Protein AF-Q71HR1-F1 (afdb_monomer_lite)

InterPro domains:
  IPR000380 DNA topoisomerase, type IA [PTHR11390] (17-112)
  IPR013497 DNA topoisomerase, type IA, central [PF01131] (19-93)
  IPR013497 DNA topoisomerase, type IA, central [PS52039] (1-104)
  IPR013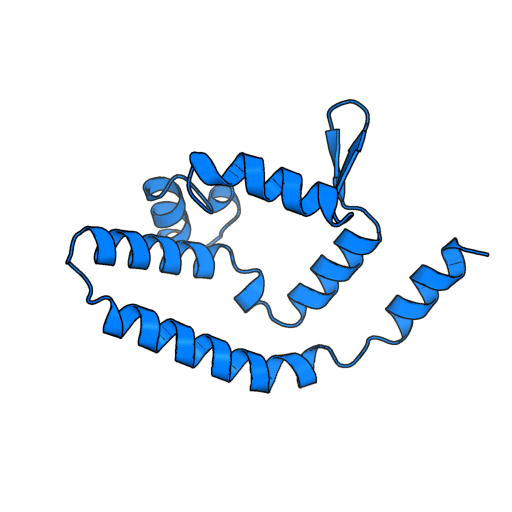824 DNA topoisomerase, type IA, central region, subdomain 1 [G3DSA:1.10.460.10] (1-126)
  IPR023405 DNA topoisomerase, type IA, core domain [SSF56712] (2-107)

Organism: Lactobacillus delbrueckii subsp. lactis (NCBI:txid29397)

Secondary structure (DSSP, 8-state):
-GGGG-S-HHHHHHHHHTTSSS-HHHHHHHHHHHHHTTSEEEETTEEEE-HHHHHHHHHHHTSTTTS-HHHHHHHHHHHHHHHTTSS-HHHHHHHHHHHHHHHHHHHHHH----HHHHHHHHHT--

Radius of gyration: 17.51 Å; chains: 1; bounding box: 44×40×42 Å

Structure (mmCIF, N/CA/C/O backbone):
data_AF-Q71HR1-F1
#
_entry.id   AF-Q71HR1-F1
#
loop_
_atom_site.group_PDB
_atom_site.id
_atom_site.type_symbol
_atom_site.label_atom_id
_atom_site.label_alt_id
_atom_site.label_comp_id
_atom_site.label_asym_id
_atom_site.label_entity_id
_atom_site.label_seq_id
_atom_site.pdbx_PDB_ins_code
_atom_site.Cartn_x
_atom_site.Cartn_y
_atom_site.Cartn_z
_atom_site.occupancy
_atom_site.B_iso_or_equiv
_atom_site.auth_seq_id
_atom_site.auth_comp_id
_atom_site.auth_asym_id
_atom_site.auth_atom_id
_atom_site.pdbx_PDB_model_num
ATOM 1 N N . THR A 1 1 ? 5.444 13.538 5.500 1.00 61.25 1 THR A N 1
ATOM 2 C CA . THR A 1 1 ? 5.086 12.638 4.384 1.00 61.25 1 THR A CA 1
ATOM 3 C C . THR A 1 1 ? 5.332 11.214 4.840 1.00 61.25 1 THR A C 1
ATOM 5 O O . THR A 1 1 ? 6.104 11.052 5.776 1.00 61.25 1 THR A O 1
ATOM 8 N N . ALA A 1 2 ? 4.681 10.214 4.239 1.00 68.69 2 ALA A N 1
ATOM 9 C CA . ALA A 1 2 ? 4.734 8.814 4.692 1.00 68.69 2 ALA A CA 1
ATOM 10 C C . ALA A 1 2 ? 6.163 8.257 4.876 1.00 68.69 2 ALA A C 1
ATOM 12 O O . ALA A 1 2 ? 6.389 7.435 5.750 1.00 68.69 2 ALA A O 1
ATOM 13 N N . GLY A 1 3 ? 7.146 8.760 4.121 1.00 71.19 3 GLY A N 1
ATOM 14 C CA . GLY A 1 3 ? 8.550 8.377 4.300 1.00 71.19 3 GLY A CA 1
ATOM 15 C C . GLY A 1 3 ? 9.221 8.905 5.572 1.00 71.19 3 GLY A C 1
ATOM 16 O O . GLY A 1 3 ? 10.193 8.320 6.005 1.00 71.19 3 GLY A O 1
ATOM 17 N N . LYS A 1 4 ? 8.723 9.967 6.223 1.00 72.75 4 LYS A N 1
ATOM 18 C CA . LYS A 1 4 ? 9.352 10.518 7.447 1.00 72.75 4 LYS A CA 1
ATOM 19 C C . LYS A 1 4 ? 9.112 9.672 8.703 1.00 72.75 4 LYS A C 1
ATOM 21 O O . LYS A 1 4 ? 9.680 9.977 9.742 1.00 72.75 4 LYS A O 1
ATOM 26 N N . THR A 1 5 ? 8.222 8.687 8.624 1.00 76.00 5 THR A N 1
ATOM 27 C CA . THR A 1 5 ? 7.809 7.833 9.746 1.00 76.00 5 THR A CA 1
ATOM 28 C C . THR A 1 5 ? 8.311 6.397 9.599 1.00 76.00 5 THR A C 1
ATOM 30 O O . THR A 1 5 ? 7.848 5.527 10.325 1.00 76.00 5 THR A O 1
ATOM 33 N N . LEU A 1 6 ? 9.183 6.129 8.621 1.00 77.94 6 LEU A N 1
ATOM 34 C CA . LEU A 1 6 ? 9.826 4.828 8.432 1.00 77.94 6 LEU A CA 1
ATOM 35 C C . LEU A 1 6 ? 11.191 4.820 9.116 1.00 77.94 6 LEU A C 1
ATOM 37 O O . LEU A 1 6 ? 11.884 5.825 9.048 1.00 77.94 6 LEU A O 1
ATOM 41 N N . ASP A 1 7 ? 11.610 3.695 9.683 1.00 80.69 7 ASP A N 1
ATOM 42 C CA . ASP A 1 7 ? 12.965 3.557 10.244 1.00 80.69 7 ASP A CA 1
ATOM 43 C C . ASP A 1 7 ? 14.007 3.156 9.179 1.00 80.69 7 ASP A C 1
ATOM 45 O O . ASP A 1 7 ? 15.198 3.401 9.338 1.00 80.69 7 ASP A O 1
ATOM 49 N N . ASP A 1 8 ? 13.561 2.562 8.067 1.00 84.12 8 ASP A N 1
ATOM 50 C CA . ASP A 1 8 ? 14.416 2.078 6.977 1.00 84.12 8 ASP A CA 1
ATOM 51 C C . ASP A 1 8 ? 14.814 3.213 6.019 1.00 84.12 8 ASP A C 1
ATOM 53 O O . ASP A 1 8 ? 13.983 3.727 5.262 1.00 84.12 8 ASP A O 1
ATOM 57 N N . GLU A 1 9 ? 16.093 3.597 6.038 1.00 84.81 9 GLU A N 1
ATOM 58 C CA . GLU A 1 9 ? 16.636 4.705 5.242 1.00 84.81 9 GLU A CA 1
ATOM 59 C C . GLU A 1 9 ? 16.478 4.508 3.723 1.00 84.81 9 GLU A C 1
ATOM 61 O O . GLU A 1 9 ? 16.238 5.480 2.999 1.00 84.81 9 GLU A O 1
ATOM 66 N N . GLU A 1 10 ? 16.555 3.270 3.219 1.00 84.12 10 GLU A N 1
ATOM 67 C CA . GLU A 1 10 ? 16.350 2.995 1.792 1.00 84.12 10 GLU A CA 1
ATOM 68 C C . GLU A 1 10 ? 14.884 3.239 1.415 1.00 84.12 10 GLU A C 1
ATOM 70 O O . GLU A 1 10 ? 14.589 3.909 0.423 1.00 84.12 10 GLU A O 1
ATOM 75 N N . ALA A 1 11 ? 13.945 2.759 2.227 1.00 81.75 11 ALA A N 1
ATOM 76 C CA . ALA A 1 11 ? 12.521 2.969 2.018 1.00 81.75 11 ALA A CA 1
ATOM 77 C C . ALA A 1 11 ? 12.131 4.449 2.146 1.00 81.75 11 ALA A C 1
ATOM 79 O O . ALA A 1 11 ? 11.314 4.938 1.358 1.00 81.75 11 ALA A O 1
ATOM 80 N N . GLN A 1 12 ? 12.748 5.188 3.076 1.00 85.31 12 GLN A N 1
ATOM 81 C CA . GLN A 1 12 ? 12.605 6.644 3.148 1.00 85.31 12 GLN A CA 1
ATOM 82 C C . GLN A 1 12 ? 13.062 7.314 1.846 1.00 85.31 12 GLN A C 1
ATOM 84 O O . GLN A 1 12 ? 12.348 8.167 1.308 1.00 85.31 12 GLN A O 1
ATOM 89 N N . ALA A 1 13 ? 14.239 6.934 1.337 1.00 85.00 13 ALA A N 1
ATOM 90 C CA . ALA A 1 13 ? 14.807 7.496 0.117 1.00 85.00 13 ALA A CA 1
ATOM 91 C C . ALA A 1 13 ? 13.931 7.196 -1.104 1.00 85.00 13 ALA A C 1
ATOM 93 O O . ALA A 1 13 ? 13.661 8.099 -1.896 1.00 85.00 13 ALA A O 1
ATOM 94 N N . ILE A 1 14 ? 13.413 5.969 -1.213 1.00 82.88 14 ILE A N 1
ATOM 95 C CA . ILE A 1 14 ? 12.488 5.581 -2.280 1.00 82.88 14 ILE A CA 1
ATOM 96 C C . ILE A 1 14 ? 11.217 6.425 -2.214 1.00 82.88 14 ILE A C 1
ATOM 98 O O . ILE A 1 14 ? 10.863 7.045 -3.210 1.00 82.88 14 ILE A O 1
ATOM 102 N N . LEU A 1 15 ? 10.553 6.518 -1.054 1.00 82.31 15 LEU A N 1
ATOM 103 C CA . LEU A 1 15 ? 9.339 7.335 -0.921 1.00 82.31 15 LEU A CA 1
ATOM 104 C C . LEU A 1 15 ? 9.600 8.822 -1.163 1.00 82.31 15 LEU A C 1
ATOM 106 O O . LEU A 1 15 ? 8.689 9.539 -1.558 1.00 82.31 15 LEU A O 1
ATOM 110 N N . LYS A 1 16 ? 10.816 9.312 -0.926 1.00 83.94 16 LYS A N 1
ATOM 111 C CA . LYS A 1 16 ? 11.191 10.678 -1.295 1.00 83.94 16 LYS A CA 1
ATOM 112 C C . LYS A 1 16 ? 11.321 10.830 -2.814 1.00 83.94 16 LYS A C 1
ATOM 114 O O . LYS A 1 16 ? 10.832 11.821 -3.344 1.00 83.94 16 LYS A O 1
ATOM 119 N N . ASP A 1 17 ? 11.934 9.860 -3.492 1.00 83.25 17 ASP A N 1
ATOM 120 C CA . ASP A 1 17 ? 12.130 9.842 -4.950 1.00 83.25 17 ASP A CA 1
ATOM 121 C C . ASP A 1 17 ? 10.827 9.616 -5.740 1.00 83.25 17 ASP A C 1
ATOM 123 O O . ASP A 1 17 ? 10.654 10.179 -6.818 1.00 83.25 17 ASP A O 1
ATOM 127 N N . VAL A 1 18 ? 9.883 8.835 -5.200 1.00 75.00 18 VAL A N 1
ATOM 128 C CA . VAL A 1 18 ? 8.539 8.633 -5.785 1.00 75.00 18 VAL A CA 1
ATOM 129 C C . VAL A 1 18 ? 7.478 9.579 -5.203 1.00 75.00 18 VAL A C 1
ATOM 131 O O . VAL A 1 18 ? 6.281 9.386 -5.390 1.00 75.00 18 VAL A O 1
ATOM 134 N N 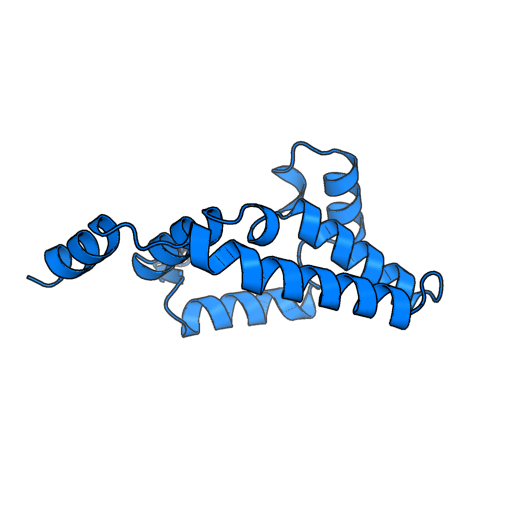. GLU A 1 19 ? 7.915 10.600 -4.463 1.00 80.00 19 GLU A N 1
ATOM 135 C CA . GLU A 1 19 ? 7.093 11.636 -3.823 1.00 80.00 19 GLU A CA 1
ATOM 136 C C . GLU A 1 19 ? 6.067 11.161 -2.778 1.00 80.00 19 GLU A C 1
ATOM 138 O O . GLU A 1 19 ? 5.257 11.961 -2.304 1.00 80.00 19 GLU A O 1
ATOM 143 N N . GLY A 1 20 ? 6.072 9.894 -2.377 1.00 82.31 20 GLY A N 1
ATOM 144 C CA . GLY A 1 20 ? 5.262 9.347 -1.294 1.00 82.31 20 GLY A CA 1
ATOM 145 C C . GLY A 1 20 ? 4.537 8.070 -1.700 1.00 82.31 20 GLY A C 1
ATOM 146 O O . GLY A 1 20 ? 5.026 7.300 -2.515 1.00 82.31 20 GLY A O 1
ATOM 147 N N . ILE A 1 21 ? 3.381 7.829 -1.081 1.00 85.00 21 ILE A N 1
ATOM 148 C CA . ILE A 1 21 ? 2.503 6.711 -1.439 1.00 85.00 21 ILE A CA 1
ATOM 149 C C . ILE A 1 21 ? 1.541 7.187 -2.528 1.00 85.00 21 ILE A C 1
ATOM 151 O O . ILE A 1 21 ? 0.818 8.173 -2.325 1.00 85.00 21 ILE A O 1
ATOM 155 N N . GLY A 1 22 ? 1.529 6.487 -3.663 1.00 83.62 22 GLY A N 1
ATOM 156 C CA . GLY A 1 22 ? 0.776 6.877 -4.844 1.00 83.62 22 GLY A CA 1
ATOM 157 C C . GLY A 1 22 ? 1.300 8.153 -5.506 1.00 83.62 22 GLY A C 1
ATOM 158 O O . GLY A 1 22 ? 2.108 8.911 -4.961 1.00 83.62 22 GLY A O 1
ATOM 159 N N . THR A 1 23 ? 0.755 8.440 -6.683 1.00 83.31 23 THR A N 1
ATOM 160 C CA . THR A 1 23 ? 1.063 9.656 -7.449 1.00 83.31 23 THR A CA 1
ATOM 161 C C . THR A 1 23 ? 0.262 10.861 -6.953 1.00 83.31 23 THR A C 1
ATOM 163 O O . THR A 1 23 ? -0.811 10.703 -6.364 1.00 83.31 23 THR A O 1
ATOM 166 N N . GLU A 1 24 ? 0.735 12.081 -7.222 1.00 83.94 24 GLU A N 1
ATOM 167 C CA . GLU A 1 24 ? 0.008 13.319 -6.901 1.00 83.94 24 GLU A CA 1
ATOM 168 C C . GLU A 1 24 ? -1.443 13.290 -7.420 1.00 83.94 24 GLU A C 1
ATOM 170 O O . GLU A 1 24 ? -2.381 13.581 -6.673 1.00 83.94 24 GLU A O 1
ATOM 175 N N . ALA A 1 25 ? -1.639 12.804 -8.650 1.00 84.31 25 ALA A N 1
ATOM 176 C CA . ALA A 1 25 ? -2.943 12.700 -9.301 1.00 84.31 25 ALA A CA 1
ATOM 177 C C . ALA A 1 25 ? -3.930 11.747 -8.593 1.00 84.31 25 ALA A C 1
ATOM 179 O O . ALA A 1 25 ? -5.144 11.891 -8.742 1.00 84.31 25 ALA A O 1
ATOM 180 N N . THR A 1 26 ? -3.444 10.776 -7.813 1.00 86.69 26 THR A N 1
ATOM 181 C CA . THR A 1 26 ? -4.282 9.737 -7.184 1.00 86.69 26 THR A CA 1
ATOM 182 C C . THR A 1 26 ? -4.549 9.971 -5.696 1.00 86.69 26 THR A C 1
ATOM 184 O O . THR A 1 26 ? -5.394 9.297 -5.103 1.00 86.69 26 THR A O 1
ATOM 187 N N . ARG A 1 27 ? -3.854 10.917 -5.053 1.00 89.69 27 ARG A N 1
ATOM 188 C CA . ARG A 1 27 ? -3.975 11.139 -3.598 1.00 89.69 27 ARG A CA 1
ATOM 189 C C . ARG A 1 27 ? -5.338 11.694 -3.206 1.00 89.69 27 ARG A C 1
ATOM 191 O O . ARG A 1 27 ? -5.969 11.174 -2.287 1.00 89.69 27 ARG A O 1
ATOM 198 N N . ALA A 1 28 ? -5.813 12.708 -3.928 1.00 90.75 28 ALA A N 1
ATOM 199 C CA . ALA A 1 28 ? -7.110 13.323 -3.657 1.00 90.75 28 ALA A CA 1
ATOM 200 C C . ALA A 1 28 ? -8.259 12.314 -3.823 1.00 90.75 28 ALA A C 1
ATOM 202 O O . ALA A 1 28 ? -9.113 12.195 -2.945 1.00 90.75 28 ALA A O 1
ATOM 203 N N . SER A 1 29 ? -8.242 11.522 -4.901 1.00 93.25 29 SER A N 1
ATOM 204 C CA . SER A 1 29 ? -9.267 10.502 -5.143 1.00 93.25 29 SER A CA 1
ATOM 205 C C . SER A 1 29 ? -9.235 9.381 -4.101 1.00 93.25 29 SER A C 1
ATOM 207 O O . SER A 1 29 ? -10.293 8.926 -3.672 1.00 93.25 29 SER A O 1
ATOM 209 N N . THR A 1 30 ? -8.051 8.985 -3.621 1.00 93.88 30 THR A N 1
ATOM 210 C CA . THR A 1 30 ? -7.913 8.000 -2.534 1.00 93.88 30 THR A CA 1
ATOM 211 C C . THR A 1 30 ? -8.576 8.487 -1.242 1.00 93.88 30 THR A C 1
ATOM 213 O O . THR A 1 30 ? -9.342 7.742 -0.630 1.00 93.88 30 THR A O 1
ATOM 216 N N . ILE A 1 31 ? -8.355 9.748 -0.851 1.00 92.75 31 ILE A N 1
ATOM 217 C CA . ILE A 1 31 ? -8.993 10.343 0.338 1.00 92.75 31 ILE A CA 1
ATOM 218 C C . ILE A 1 31 ? -10.519 10.365 0.186 1.00 92.75 31 ILE A C 1
ATOM 220 O O . ILE A 1 31 ? -11.242 9.991 1.111 1.00 92.75 31 ILE A O 1
ATOM 224 N N . GLU A 1 32 ? -11.031 10.746 -0.984 1.00 94.12 32 GLU A N 1
ATOM 225 C CA . GLU A 1 32 ? -12.476 10.752 -1.225 1.00 94.12 32 GLU A CA 1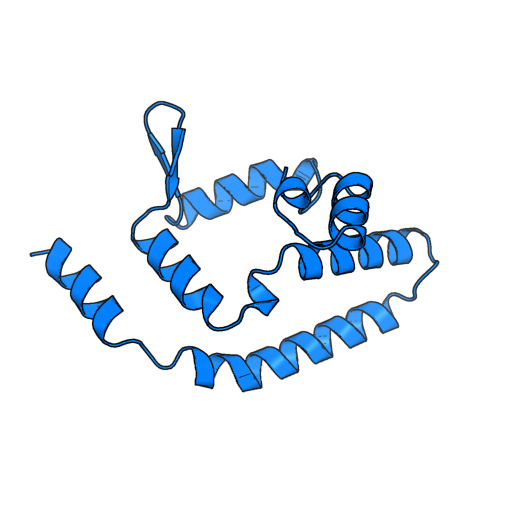
ATOM 226 C C . GLU A 1 32 ? -13.087 9.344 -1.204 1.00 94.12 32 GLU A C 1
ATOM 228 O O . GLU A 1 32 ? -14.195 9.168 -0.697 1.00 94.12 32 GLU A O 1
ATOM 233 N N . ILE A 1 33 ? -12.366 8.315 -1.662 1.00 95.56 33 ILE A N 1
ATOM 234 C CA . ILE A 1 33 ? -12.808 6.916 -1.542 1.00 95.56 33 ILE A CA 1
ATOM 235 C C . ILE A 1 33 ? -12.911 6.502 -0.071 1.00 95.56 33 ILE A C 1
ATOM 237 O O . ILE A 1 33 ? -13.916 5.908 0.322 1.00 95.56 33 ILE A O 1
ATOM 241 N N . LEU A 1 34 ? -11.907 6.824 0.747 1.00 95.44 34 LEU A N 1
ATOM 242 C CA . LEU A 1 34 ? -11.912 6.509 2.178 1.00 95.44 34 LEU A CA 1
ATOM 243 C C . LEU A 1 34 ? -13.064 7.216 2.911 1.00 95.44 34 LEU A C 1
ATOM 245 O O . LEU A 1 34 ? -13.725 6.599 3.749 1.00 95.44 34 LEU A O 1
ATOM 249 N N . LYS A 1 35 ? -13.364 8.472 2.548 1.00 94.81 35 LYS A N 1
ATOM 250 C CA . LYS A 1 35 ? -14.540 9.206 3.050 1.00 94.81 35 LYS A CA 1
ATOM 251 C C . LYS A 1 35 ? -15.846 8.551 2.610 1.00 94.81 35 LYS A C 1
ATOM 253 O O . LYS A 1 35 ? -16.716 8.302 3.437 1.00 94.81 35 LYS A O 1
ATOM 258 N N . LYS A 1 36 ? -15.976 8.223 1.321 1.00 96.06 36 LYS A N 1
ATOM 259 C CA . LYS A 1 36 ? -17.176 7.592 0.748 1.00 96.06 36 LYS A CA 1
ATOM 260 C C . LYS A 1 36 ? -17.469 6.222 1.362 1.00 96.06 36 LYS A C 1
ATOM 262 O O . LYS A 1 36 ? -18.630 5.856 1.494 1.00 96.06 36 LYS A O 1
ATOM 267 N N . ARG A 1 37 ? -16.430 5.470 1.734 1.00 96.12 37 ARG A N 1
ATOM 268 C CA . ARG A 1 37 ? -16.552 4.177 2.427 1.00 96.12 37 ARG A CA 1
ATOM 269 C C . ARG A 1 37 ? -16.803 4.306 3.932 1.00 96.12 37 ARG A C 1
ATOM 271 O O . ARG A 1 37 ? -16.980 3.289 4.588 1.00 96.12 37 ARG A O 1
ATOM 278 N N . GLY A 1 38 ? -16.817 5.524 4.473 1.00 95.38 38 GLY A N 1
ATOM 279 C CA . GLY A 1 38 ? -17.081 5.767 5.888 1.00 95.38 38 GLY A CA 1
ATOM 280 C C . GLY A 1 38 ? -15.920 5.415 6.815 1.00 95.38 38 GLY A C 1
ATOM 281 O O . GLY A 1 38 ? -16.147 5.270 8.007 1.00 95.38 38 GLY A O 1
ATOM 282 N N . TYR A 1 39 ? -14.685 5.290 6.312 1.00 96.62 39 TYR A N 1
ATOM 283 C CA . TYR A 1 39 ? -13.501 5.012 7.147 1.00 96.62 39 TYR A CA 1
ATOM 284 C C . TYR A 1 39 ? -12.866 6.281 7.722 1.00 96.62 39 TYR A C 1
ATOM 286 O O . TYR A 1 39 ? -12.108 6.239 8.691 1.00 96.62 39 TYR A O 1
ATOM 294 N N . MET A 1 40 ? -13.176 7.432 7.131 1.00 95.75 40 MET A N 1
ATOM 295 C CA . MET A 1 40 ? -12.730 8.730 7.613 1.00 95.75 40 MET A CA 1
ATOM 296 C C . MET A 1 40 ? -13.809 9.787 7.395 1.00 95.75 40 MET A C 1
ATOM 298 O O . MET A 1 40 ? -14.625 9.690 6.482 1.00 95.75 40 MET A O 1
ATOM 302 N N . GLN A 1 41 ? -13.782 10.832 8.211 1.00 94.00 41 GLN A N 1
ATOM 303 C CA . GLN A 1 41 ? -14.707 11.958 8.133 1.00 94.00 41 GLN A CA 1
ATOM 304 C C . GLN A 1 41 ? -13.953 13.283 8.267 1.00 94.00 41 GLN A C 1
ATOM 306 O O . GLN A 1 41 ? -12.903 13.356 8.911 1.00 94.00 41 GLN A O 1
ATOM 311 N N . SER A 1 42 ? -14.515 14.344 7.688 1.00 93.19 42 SER A N 1
ATOM 312 C CA . SER A 1 42 ? -14.049 15.714 7.905 1.00 93.19 42 SER A CA 1
ATOM 313 C C . SER A 1 42 ? -14.952 16.399 8.926 1.00 93.19 42 SER A C 1
ATOM 315 O O . SER A 1 42 ? -16.168 16.446 8.743 1.00 93.19 42 SER A O 1
ATOM 317 N N . ARG A 1 43 ? -14.370 16.931 10.001 1.00 90.25 43 ARG A N 1
ATOM 318 C CA . ARG A 1 43 ? -15.050 17.790 10.979 1.00 90.25 43 ARG A CA 1
ATOM 319 C C . ARG A 1 43 ? -14.222 19.048 11.181 1.00 90.25 43 ARG A C 1
ATOM 321 O O . ARG A 1 43 ? -13.045 18.952 11.507 1.00 90.25 43 ARG A O 1
ATOM 328 N N . GLN A 1 44 ? -14.828 20.221 10.991 1.00 90.12 44 GLN A N 1
ATOM 329 C CA . GLN A 1 44 ? -14.156 21.520 11.164 1.00 90.12 44 GLN A CA 1
ATOM 330 C C . GLN A 1 44 ? -12.819 21.615 10.396 1.00 90.12 44 GLN A C 1
ATOM 332 O O . GLN A 1 44 ? -11.800 22.020 10.950 1.00 90.12 44 GLN A O 1
ATOM 337 N N . ASN A 1 45 ? -12.806 21.185 9.129 1.00 87.06 45 ASN A N 1
ATOM 338 C CA . ASN A 1 45 ? -11.607 21.117 8.278 1.00 87.06 45 AS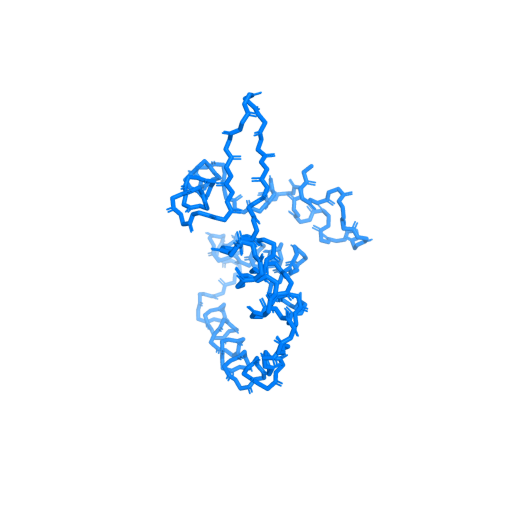N A CA 1
ATOM 339 C C . ASN A 1 45 ? -10.472 20.220 8.813 1.00 87.06 45 ASN A C 1
ATOM 341 O O . ASN A 1 45 ? -9.335 20.324 8.357 1.00 87.06 45 ASN A O 1
ATOM 345 N N . LYS A 1 46 ? -10.765 19.311 9.750 1.00 91.19 46 LYS A N 1
ATOM 346 C CA . LYS A 1 46 ? -9.839 18.278 10.222 1.00 91.19 46 LYS A CA 1
ATOM 347 C C . LYS A 1 46 ? -10.344 16.900 9.822 1.00 91.19 46 LYS A C 1
ATOM 349 O O . LYS A 1 46 ? -11.519 16.579 9.998 1.00 91.19 46 LYS A O 1
ATOM 354 N N . LEU A 1 47 ? -9.440 16.077 9.301 1.00 92.94 47 LEU A N 1
ATOM 355 C CA . LEU A 1 47 ? -9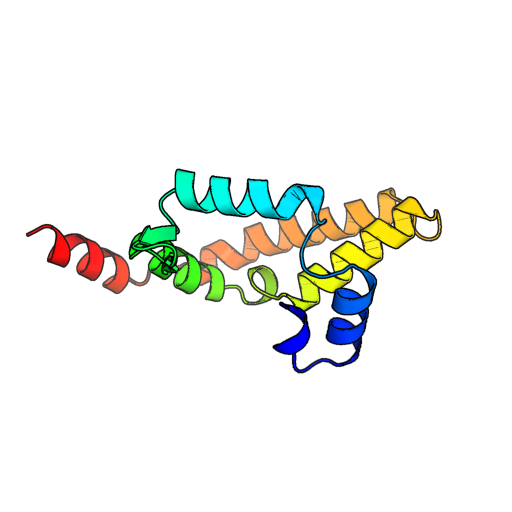.717 14.675 9.012 1.00 92.94 47 LEU A CA 1
ATOM 356 C C . LEU A 1 47 ? -9.589 13.855 10.297 1.00 92.94 47 LEU A C 1
ATOM 358 O O . LEU A 1 47 ? -8.651 14.040 11.069 1.00 92.94 47 LEU A O 1
ATOM 362 N N . SER A 1 48 ? -10.537 12.952 10.516 1.00 94.19 48 SER A N 1
ATOM 363 C CA . SER A 1 48 ? -10.531 12.003 11.631 1.00 94.19 48 SER A CA 1
ATOM 364 C C . SER A 1 48 ? -10.958 10.625 11.140 1.00 94.19 48 SER A C 1
ATOM 366 O O . SER A 1 48 ? -11.793 10.517 10.239 1.00 94.19 48 SER A O 1
ATOM 368 N N . VAL A 1 49 ? -10.367 9.580 11.713 1.00 95.56 49 VAL A N 1
ATOM 369 C CA . VAL A 1 49 ? -10.744 8.186 11.448 1.00 95.56 49 VAL A CA 1
ATOM 370 C C . VAL A 1 49 ? -12.061 7.899 12.172 1.00 95.56 49 VAL A C 1
ATOM 372 O O . VAL A 1 49 ? -12.288 8.392 13.278 1.00 95.56 49 VAL A O 1
ATOM 375 N N . THR A 1 50 ? -12.959 7.154 11.536 1.00 96.00 50 THR A N 1
ATOM 376 C CA . THR A 1 50 ? -14.229 6.730 12.147 1.00 96.00 50 THR A CA 1
ATOM 377 C C . THR A 1 50 ? -14.028 5.482 13.019 1.00 96.00 50 THR A C 1
ATOM 379 O O . THR A 1 50 ? -12.967 4.850 12.957 1.00 96.00 50 THR A O 1
ATOM 382 N N . PRO A 1 51 ? -15.017 5.080 13.836 1.00 94.06 51 PRO A N 1
ATOM 383 C CA . PRO A 1 51 ? -14.977 3.784 14.513 1.00 94.06 51 PRO A CA 1
ATOM 384 C C . PRO A 1 51 ? -14.750 2.620 13.535 1.00 94.06 51 PRO A C 1
ATOM 386 O O . PRO A 1 51 ? -13.874 1.791 13.762 1.00 94.06 51 PRO A O 1
ATOM 389 N N . GLU A 1 52 ? -15.443 2.618 12.397 1.00 92.44 52 GLU A N 1
ATOM 390 C CA . GLU A 1 52 ? -15.314 1.604 11.346 1.00 92.44 52 GLU A CA 1
ATOM 391 C C . GLU A 1 52 ? -13.919 1.623 10.711 1.00 92.44 52 GLU A C 1
ATOM 393 O O . GLU A 1 52 ? -13.324 0.572 10.477 1.00 92.44 52 GLU A O 1
ATOM 398 N N . GLY A 1 53 ? -13.360 2.815 10.476 1.00 94.38 53 GLY A N 1
ATOM 399 C CA . GLY A 1 53 ? -11.985 2.971 10.003 1.00 94.38 53 GLY A CA 1
ATOM 400 C C . GLY A 1 53 ? -10.952 2.470 11.013 1.00 94.38 53 GLY A C 1
ATOM 401 O O . GLY A 1 53 ? -9.948 1.884 10.625 1.00 94.38 53 GLY A O 1
ATOM 402 N N . THR A 1 54 ? -11.216 2.639 12.310 1.00 93.44 54 THR A N 1
ATOM 403 C CA . THR A 1 54 ? -10.339 2.141 13.379 1.00 93.44 54 THR A CA 1
ATOM 404 C C . THR A 1 54 ? -10.346 0.619 13.424 1.00 93.44 54 THR A C 1
ATOM 406 O O . THR A 1 54 ? -9.281 0.010 13.506 1.00 93.44 54 THR A O 1
ATOM 409 N N . ILE A 1 55 ? -11.530 0.004 13.327 1.00 91.50 55 ILE A N 1
ATOM 410 C CA . ILE A 1 55 ? -11.670 -1.454 13.237 1.00 91.50 55 ILE A CA 1
ATOM 411 C C . ILE A 1 55 ? -10.910 -1.965 12.012 1.00 91.50 55 ILE A C 1
ATOM 413 O O . ILE A 1 55 ? -10.098 -2.873 12.145 1.00 91.50 55 ILE A O 1
ATOM 417 N N . LEU A 1 56 ? -11.093 -1.332 10.847 1.00 91.69 56 LEU A N 1
ATOM 418 C CA . LEU A 1 56 ? -10.373 -1.699 9.628 1.00 91.69 56 LEU A CA 1
ATOM 419 C C . LEU A 1 56 ? -8.851 -1.648 9.813 1.00 91.69 56 LEU A C 1
ATOM 421 O O . LEU A 1 56 ? -8.177 -2.596 9.419 1.00 91.69 56 LEU A O 1
ATOM 425 N N . CYS A 1 57 ? -8.311 -0.573 10.398 1.00 91.19 57 CYS A N 1
ATOM 426 C CA . CYS A 1 57 ? -6.873 -0.463 10.651 1.00 91.19 57 CYS A CA 1
ATOM 427 C C . CYS A 1 57 ? -6.377 -1.604 11.547 1.00 91.19 57 CYS A C 1
ATOM 429 O O . CYS A 1 57 ? -5.450 -2.308 11.158 1.00 91.19 57 CYS A O 1
ATOM 431 N N . LYS A 1 58 ? -7.050 -1.855 12.679 1.00 89.12 58 LYS A N 1
ATOM 432 C CA . LYS A 1 58 ? -6.702 -2.953 13.597 1.00 89.12 58 LYS A CA 1
ATOM 433 C C . LYS A 1 58 ? -6.761 -4.321 12.913 1.00 89.12 58 LYS A C 1
ATOM 435 O O . LYS A 1 58 ? -5.882 -5.152 13.100 1.00 89.12 58 LYS A O 1
ATOM 440 N N . THR A 1 59 ? -7.785 -4.569 12.097 1.00 88.44 59 THR A N 1
ATOM 441 C CA . THR A 1 59 ? -7.904 -5.829 11.351 1.00 88.44 59 THR A CA 1
ATOM 442 C C . THR A 1 59 ? -6.802 -5.966 10.303 1.00 88.44 59 THR A C 1
ATOM 444 O O . THR A 1 59 ? -6.252 -7.050 10.131 1.00 88.44 59 THR A O 1
ATOM 447 N N . ALA A 1 60 ? -6.456 -4.884 9.604 1.00 88.81 60 ALA A N 1
ATOM 448 C CA . ALA A 1 60 ? -5.389 -4.894 8.609 1.00 88.81 60 ALA A CA 1
ATOM 449 C C . ALA A 1 60 ? -4.000 -5.103 9.242 1.00 88.81 60 ALA A C 1
ATOM 451 O O . ALA A 1 60 ? -3.147 -5.737 8.626 1.00 88.81 60 ALA A O 1
ATOM 452 N N . GLU A 1 61 ? -3.786 -4.639 10.478 1.00 88.88 61 GLU A N 1
ATOM 453 C CA . GLU A 1 61 ? -2.553 -4.858 11.251 1.00 88.88 61 GLU A CA 1
ATOM 454 C C . GLU A 1 61 ? -2.285 -6.336 11.578 1.00 88.88 61 GLU A C 1
ATOM 456 O O . GLU A 1 61 ? -1.132 -6.702 11.806 1.00 88.88 61 GLU A O 1
ATOM 461 N N . ALA A 1 62 ? -3.300 -7.210 11.517 1.00 87.25 62 ALA A N 1
ATOM 462 C CA . ALA A 1 62 ? -3.111 -8.659 11.635 1.00 87.25 62 ALA A CA 1
ATOM 463 C C . ALA A 1 62 ? -2.195 -9.233 10.534 1.00 87.25 62 ALA A C 1
ATOM 465 O O . ALA A 1 62 ? -1.624 -10.313 10.694 1.00 87.25 62 ALA A O 1
ATOM 466 N N . GLU A 1 63 ? -2.027 -8.509 9.423 1.00 89.38 63 GLU A N 1
ATOM 467 C CA . GLU A 1 63 ? -1.021 -8.790 8.404 1.00 89.38 63 GLU A CA 1
ATOM 468 C C . GLU A 1 63 ? -0.161 -7.540 8.142 1.00 89.38 63 GLU A C 1
ATOM 470 O O . GLU A 1 63 ? -0.477 -6.733 7.261 1.00 89.38 63 GLU A O 1
ATOM 475 N N . PRO A 1 64 ? 0.957 -7.374 8.875 1.00 87.50 64 PRO A N 1
ATOM 476 C CA . PRO A 1 64 ? 1.785 -6.168 8.821 1.00 87.50 64 PRO A CA 1
ATOM 477 C C . PRO A 1 64 ? 2.289 -5.806 7.420 1.00 87.50 64 PRO A C 1
ATOM 479 O O . PRO A 1 64 ? 2.527 -4.632 7.130 1.00 87.50 64 PRO A O 1
ATOM 482 N N . LEU A 1 65 ? 2.437 -6.788 6.521 1.00 87.38 65 LEU A N 1
ATOM 483 C CA . LEU A 1 65 ? 2.870 -6.523 5.149 1.00 87.38 65 LEU A CA 1
ATOM 484 C C . LEU A 1 65 ? 1.841 -5.709 4.348 1.00 87.38 65 LEU A C 1
ATOM 486 O O . LEU A 1 65 ? 2.250 -4.967 3.457 1.00 87.38 65 LEU A O 1
ATOM 490 N N . LEU A 1 66 ? 0.540 -5.799 4.659 1.00 86.81 66 LEU A N 1
ATOM 491 C CA . LEU A 1 66 ? -0.511 -5.027 3.975 1.00 86.81 66 LEU A CA 1
ATOM 492 C C . LEU A 1 66 ? -0.470 -3.538 4.285 1.00 86.81 66 LEU A C 1
ATOM 494 O O . LEU A 1 66 ? -0.830 -2.723 3.439 1.00 86.81 66 LEU A O 1
ATOM 498 N N . VAL A 1 67 ? -0.070 -3.196 5.505 1.00 88.44 67 VAL A N 1
ATOM 499 C CA . VAL A 1 67 ? -0.056 -1.817 6.008 1.00 88.44 67 VAL A CA 1
ATOM 500 C C . VAL A 1 67 ? 1.342 -1.193 5.943 1.00 88.44 67 VAL A C 1
ATOM 502 O O . VAL A 1 67 ? 1.541 -0.050 6.351 1.00 88.44 67 VAL A O 1
ATOM 505 N N . SER A 1 68 ? 2.323 -1.920 5.401 1.00 88.50 68 SER A N 1
ATOM 506 C CA . SER A 1 68 ? 3.710 -1.472 5.316 1.00 88.50 68 SER A CA 1
ATOM 507 C C . SER A 1 68 ? 3.910 -0.416 4.224 1.00 88.50 68 SER A C 1
ATOM 509 O O . SER A 1 68 ? 3.869 -0.689 3.017 1.00 88.50 68 SER A O 1
ATOM 511 N N . ALA A 1 69 ? 4.228 0.808 4.652 1.00 86.44 69 ALA A N 1
ATOM 512 C CA . ALA A 1 69 ? 4.650 1.875 3.748 1.00 86.44 69 ALA A CA 1
ATOM 513 C C . ALA A 1 69 ? 5.980 1.548 3.038 1.00 86.44 69 ALA A C 1
ATOM 515 O O . ALA A 1 69 ? 6.172 1.964 1.897 1.00 86.44 69 ALA A O 1
ATOM 516 N N . GLN A 1 70 ? 6.857 0.748 3.655 1.00 85.94 70 GLN A N 1
ATOM 517 C CA . GLN A 1 70 ? 8.082 0.252 3.020 1.00 85.94 70 GLN A CA 1
ATOM 518 C C . GLN A 1 70 ? 7.776 -0.701 1.858 1.00 85.94 70 GLN A C 1
ATOM 520 O O . GLN A 1 70 ? 8.335 -0.537 0.774 1.00 85.94 70 GLN A O 1
ATOM 525 N N . MET A 1 71 ? 6.860 -1.660 2.041 1.00 88.69 71 MET A N 1
ATOM 526 C CA . MET A 1 71 ? 6.433 -2.550 0.951 1.00 88.69 71 MET A CA 1
ATOM 527 C C . MET A 1 71 ? 5.831 -1.743 -0.205 1.00 88.69 71 MET A C 1
ATOM 529 O O . MET A 1 71 ? 6.168 -1.955 -1.370 1.00 88.69 71 MET A O 1
ATOM 533 N N . THR A 1 72 ? 5.000 -0.753 0.129 1.00 89.25 72 THR A N 1
ATOM 534 C CA . THR A 1 72 ? 4.415 0.161 -0.860 1.00 89.25 72 THR A CA 1
ATOM 535 C C . THR A 1 72 ? 5.502 0.917 -1.633 1.00 89.25 72 THR A C 1
ATOM 537 O O . THR A 1 72 ? 5.454 0.970 -2.859 1.00 89.25 72 THR A O 1
ATOM 540 N N . ALA A 1 73 ? 6.536 1.419 -0.949 1.00 86.81 73 ALA A N 1
ATOM 541 C CA . ALA A 1 73 ? 7.679 2.083 -1.578 1.00 86.81 73 ALA A CA 1
ATOM 542 C C . ALA A 1 73 ? 8.386 1.182 -2.602 1.00 86.81 73 ALA A C 1
ATOM 544 O O . ALA A 1 73 ? 8.691 1.604 -3.719 1.00 86.81 73 ALA A O 1
ATOM 545 N N . GLN A 1 74 ? 8.620 -0.084 -2.246 1.00 87.62 74 GLN A N 1
ATOM 546 C CA . GLN A 1 74 ? 9.262 -1.045 -3.143 1.00 87.62 74 GLN A CA 1
ATOM 547 C C . GLN A 1 74 ? 8.433 -1.303 -4.407 1.00 87.62 74 GLN A C 1
ATOM 549 O O . GLN A 1 74 ? 9.001 -1.462 -5.492 1.00 87.62 74 GLN A O 1
ATOM 554 N N . TRP A 1 75 ? 7.103 -1.316 -4.298 1.00 90.25 75 TRP A N 1
ATOM 555 C CA . TRP A 1 75 ? 6.222 -1.444 -5.459 1.00 90.25 75 TRP A CA 1
ATOM 556 C C . TRP A 1 75 ? 6.240 -0.202 -6.343 1.00 90.25 75 TRP A C 1
ATOM 558 O O . TRP A 1 75 ? 6.327 -0.349 -7.559 1.00 90.25 75 TRP A O 1
ATOM 568 N N . GLU A 1 76 ? 6.251 1.000 -5.769 1.00 87.94 76 GLU A N 1
ATOM 569 C CA . GLU A 1 76 ? 6.385 2.243 -6.542 1.00 87.94 76 GLU A CA 1
ATOM 570 C C . GLU A 1 76 ? 7.721 2.288 -7.306 1.00 87.94 76 GLU A C 1
ATOM 572 O O . GLU A 1 76 ? 7.754 2.585 -8.502 1.00 87.94 76 GLU A O 1
ATOM 577 N N . LYS A 1 77 ? 8.830 1.877 -6.667 1.00 87.81 77 LYS A N 1
ATOM 578 C CA . LYS A 1 77 ? 10.135 1.709 -7.337 1.00 87.81 77 LYS A CA 1
ATOM 579 C C . LYS A 1 77 ? 10.046 0.709 -8.489 1.00 87.81 77 LYS A C 1
ATOM 581 O O . LYS A 1 77 ? 10.550 0.974 -9.579 1.00 87.81 77 LYS A O 1
ATOM 586 N N . ALA A 1 78 ? 9.394 -0.432 -8.271 1.00 90.12 78 ALA A N 1
ATOM 587 C CA . ALA A 1 78 ? 9.210 -1.441 -9.307 1.00 90.12 78 ALA A CA 1
ATOM 588 C C . ALA A 1 78 ? 8.374 -0.917 -10.487 1.00 90.12 78 ALA A C 1
ATOM 590 O O . ALA A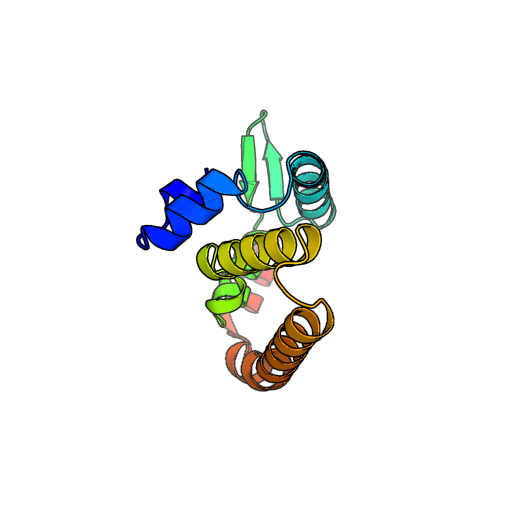 1 78 ? 8.737 -1.161 -11.636 1.00 90.12 78 ALA A O 1
ATOM 591 N N . LEU A 1 79 ? 7.299 -0.170 -10.220 1.00 89.06 79 LEU A N 1
ATOM 592 C CA . LEU A 1 79 ? 6.469 0.469 -11.243 1.00 89.06 79 LEU A CA 1
ATOM 593 C C . LEU A 1 79 ? 7.273 1.491 -12.058 1.00 89.06 79 LEU A C 1
ATOM 595 O O . LEU A 1 79 ? 7.199 1.478 -13.288 1.00 89.06 79 LEU A O 1
ATOM 599 N N . LYS A 1 80 ? 8.109 2.305 -11.400 1.00 87.62 80 LYS A N 1
ATOM 600 C CA . LYS A 1 80 ? 9.024 3.247 -12.064 1.00 87.62 80 LYS A CA 1
ATOM 601 C C . LYS A 1 80 ? 10.016 2.523 -12.981 1.00 87.62 80 LYS A C 1
ATOM 603 O O . LYS A 1 80 ? 10.158 2.905 -14.139 1.00 87.62 80 LYS A O 1
ATOM 608 N N . GLN A 1 81 ? 10.630 1.433 -12.511 1.00 91.44 81 GLN A N 1
ATOM 609 C CA . GLN A 1 81 ? 11.548 0.606 -13.311 1.00 91.44 81 GLN A CA 1
ATOM 610 C C . GLN A 1 81 ? 10.863 -0.038 -14.522 1.00 91.44 81 GLN A C 1
ATOM 612 O O . GLN A 1 81 ? 11.455 -0.118 -15.597 1.00 91.44 81 GLN A O 1
ATOM 617 N N . VAL A 1 82 ? 9.612 -0.486 -14.372 1.00 92.81 82 VAL A N 1
ATOM 618 C CA . VAL A 1 82 ? 8.817 -1.004 -15.496 1.00 92.81 82 VAL A CA 1
ATOM 619 C C . VAL A 1 82 ? 8.553 0.105 -16.519 1.00 92.81 82 VAL A C 1
ATOM 621 O O . VAL A 1 82 ? 8.773 -0.107 -17.710 1.00 92.81 82 VAL A O 1
ATOM 624 N N . GLY A 1 83 ? 8.166 1.305 -16.071 1.00 89.75 83 GLY A N 1
ATOM 625 C CA . GLY A 1 83 ? 7.995 2.473 -16.944 1.00 89.75 83 GLY A CA 1
ATOM 626 C C . GLY A 1 83 ? 9.280 2.881 -17.677 1.00 89.75 83 GLY A C 1
ATOM 627 O O . GLY A 1 83 ? 9.228 3.264 -18.845 1.00 89.75 83 GLY A O 1
ATOM 628 N N . ALA A 1 84 ? 10.436 2.720 -17.027 1.00 93.31 84 ALA A N 1
ATOM 629 C CA . ALA A 1 84 ? 11.764 2.970 -17.592 1.00 93.31 84 ALA A CA 1
ATOM 630 C C . ALA A 1 84 ? 12.321 1.810 -18.446 1.00 93.31 84 ALA A C 1
ATOM 632 O O . ALA A 1 84 ? 13.406 1.937 -19.008 1.00 93.31 84 ALA A O 1
ATOM 633 N N . LYS A 1 85 ? 11.594 0.688 -18.577 1.00 93.12 85 LYS A N 1
ATOM 634 C CA . LYS A 1 85 ? 12.035 -0.552 -19.257 1.00 93.12 85 LYS A CA 1
ATOM 635 C C . LYS A 1 85 ? 13.263 -1.232 -18.626 1.00 93.12 85 LYS A C 1
ATOM 637 O O . LYS A 1 85 ? 13.899 -2.068 -19.262 1.00 93.12 85 LYS A O 1
ATOM 642 N N . GLU A 1 86 ? 13.564 -0.931 -17.367 1.00 93.06 86 GLU A N 1
ATOM 643 C CA . GLU A 1 86 ? 14.653 -1.538 -16.584 1.00 93.06 86 GLU A CA 1
ATOM 644 C C . GLU A 1 86 ? 14.230 -2.855 -15.914 1.00 93.06 86 GLU A C 1
ATOM 646 O O . GLU A 1 86 ? 15.061 -3.675 -15.523 1.00 93.06 86 GLU A O 1
ATOM 651 N N . ARG A 1 87 ? 12.918 -3.073 -15.780 1.00 91.44 87 ARG A N 1
ATOM 652 C CA . ARG A 1 87 ? 12.315 -4.300 -15.253 1.00 91.44 87 ARG A CA 1
ATOM 653 C C . ARG A 1 87 ? 11.205 -4.760 -16.191 1.00 91.44 87 ARG A C 1
ATOM 655 O O . ARG A 1 87 ? 10.415 -3.947 -16.664 1.00 91.44 87 ARG A O 1
ATOM 662 N N . SER A 1 88 ? 11.110 -6.066 -16.441 1.00 94.44 88 SER A N 1
ATOM 663 C CA . SER A 1 88 ? 10.019 -6.599 -17.261 1.00 94.44 88 SER A CA 1
ATOM 664 C C . SER A 1 88 ? 8.688 -6.578 -16.507 1.00 94.44 88 SER A C 1
ATOM 666 O O . SER A 1 88 ? 8.612 -6.880 -15.311 1.00 94.44 88 SER A O 1
ATOM 668 N N . GLN A 1 89 ? 7.616 -6.260 -17.233 1.00 94.31 89 GLN A N 1
ATOM 669 C CA . GLN A 1 89 ? 6.256 -6.272 -16.699 1.00 94.31 89 GLN A CA 1
ATOM 670 C C . GLN A 1 89 ? 5.865 -7.664 -16.177 1.00 94.31 89 GLN A C 1
ATOM 672 O O . GLN A 1 89 ? 5.279 -7.771 -15.101 1.00 94.31 89 GLN A O 1
ATOM 677 N N . ASP A 1 90 ? 6.249 -8.729 -16.886 1.00 95.06 90 ASP A N 1
ATOM 678 C CA . ASP A 1 90 ? 5.960 -10.111 -16.487 1.00 95.06 90 ASP A CA 1
ATOM 679 C C . ASP A 1 90 ? 6.600 -10.478 -15.150 1.00 95.06 90 ASP A C 1
ATOM 681 O O . ASP A 1 90 ? 5.972 -11.129 -14.311 1.00 95.06 90 ASP A O 1
ATOM 685 N N . ASN A 1 91 ? 7.835 -10.024 -14.914 1.00 92.31 91 ASN A N 1
ATOM 686 C CA . ASN A 1 91 ? 8.505 -10.243 -13.641 1.00 92.31 91 ASN A CA 1
ATOM 687 C C . ASN A 1 91 ? 7.763 -9.538 -12.497 1.00 92.31 91 ASN A C 1
ATOM 689 O O . ASN A 1 91 ? 7.538 -10.144 -11.449 1.00 92.31 91 ASN A O 1
ATOM 693 N N . PHE A 1 92 ? 7.352 -8.285 -12.702 1.00 92.50 92 PHE A N 1
ATOM 694 C CA . PHE A 1 92 ? 6.593 -7.534 -11.704 1.00 92.50 92 PHE A CA 1
ATOM 695 C C . PHE A 1 92 ? 5.239 -8.196 -11.405 1.00 92.50 92 PHE A C 1
ATOM 697 O O . PHE A 1 92 ? 4.938 -8.500 -10.251 1.00 92.50 92 PHE A O 1
ATOM 704 N N . LEU A 1 93 ? 4.457 -8.525 -12.437 1.00 95.44 93 LEU A N 1
ATOM 705 C CA . LEU A 1 93 ? 3.165 -9.198 -12.276 1.00 95.44 93 LEU A CA 1
ATOM 706 C C . LEU A 1 93 ? 3.302 -10.584 -11.632 1.00 95.44 93 LEU A C 1
ATOM 708 O O . LEU A 1 93 ? 2.453 -10.978 -10.833 1.00 95.44 93 LEU A O 1
ATOM 712 N N . GLY A 1 94 ? 4.372 -11.320 -11.939 1.00 96.12 94 GLY A N 1
ATOM 713 C CA . GLY A 1 94 ? 4.677 -12.597 -11.298 1.00 96.12 94 GLY A CA 1
ATOM 714 C C . GLY A 1 94 ? 4.883 -12.466 -9.786 1.00 96.12 94 GLY A C 1
ATOM 715 O O . GLY A 1 94 ? 4.391 -13.303 -9.027 1.00 96.12 94 GLY A O 1
ATOM 716 N N . GLN A 1 95 ? 5.554 -11.403 -9.333 1.00 91.94 95 GLN A N 1
ATOM 717 C CA . GLN A 1 95 ? 5.727 -11.110 -7.906 1.00 91.94 95 GLN A CA 1
ATOM 718 C C . GLN A 1 95 ? 4.395 -10.756 -7.235 1.00 91.94 95 GLN A C 1
ATOM 720 O O . GLN A 1 95 ? 4.080 -11.315 -6.184 1.00 91.94 95 GLN A O 1
ATOM 725 N N . ILE A 1 96 ? 3.575 -9.913 -7.873 1.00 93.38 96 ILE A N 1
ATOM 726 C CA . ILE A 1 96 ? 2.247 -9.543 -7.359 1.00 93.38 96 ILE A CA 1
ATOM 727 C C . ILE A 1 96 ? 1.340 -10.771 -7.220 1.00 93.38 96 ILE A C 1
ATOM 729 O O . ILE A 1 96 ? 0.699 -10.947 -6.187 1.00 93.38 96 ILE A O 1
ATOM 733 N N . LYS A 1 97 ? 1.324 -11.672 -8.211 1.00 96.12 97 LYS A N 1
ATOM 734 C CA . LYS A 1 97 ? 0.546 -12.921 -8.135 1.00 96.12 97 LYS A CA 1
ATOM 735 C C . LYS A 1 97 ? 0.966 -13.785 -6.947 1.00 96.12 97 LYS A C 1
ATOM 737 O O . LYS A 1 97 ? 0.108 -14.244 -6.203 1.00 96.12 97 LYS A O 1
ATOM 742 N N . LYS A 1 98 ? 2.275 -13.972 -6.738 1.00 94.75 98 LYS A N 1
ATOM 743 C CA . LYS A 1 98 ? 2.796 -14.731 -5.588 1.00 94.75 98 LYS A CA 1
ATOM 744 C C . LYS A 1 98 ? 2.397 -14.092 -4.260 1.00 94.75 98 LYS A C 1
ATOM 746 O O . LYS A 1 98 ? 1.996 -14.809 -3.348 1.00 94.75 98 LYS A O 1
ATOM 751 N N . PHE A 1 99 ? 2.476 -12.763 -4.170 1.00 92.62 99 PHE A N 1
ATOM 752 C CA . PHE A 1 99 ? 2.027 -12.025 -2.995 1.00 92.62 99 PHE A CA 1
ATOM 753 C C . PHE A 1 99 ? 0.540 -12.274 -2.726 1.00 92.62 99 PHE A C 1
ATOM 755 O O . PHE A 1 99 ? 0.194 -12.719 -1.639 1.00 92.62 99 PHE A O 1
ATOM 762 N N . ILE A 1 100 ? -0.331 -12.102 -3.725 1.00 94.25 100 ILE A N 1
ATOM 763 C CA . ILE A 1 100 ? -1.775 -12.347 -3.582 1.00 94.25 100 ILE A CA 1
ATOM 764 C C . ILE A 1 100 ? -2.057 -13.789 -3.131 1.00 94.25 100 ILE A C 1
ATOM 766 O O . ILE A 1 100 ? -2.832 -13.990 -2.199 1.00 94.25 100 ILE A O 1
ATOM 770 N N . SER A 1 101 ? -1.411 -14.792 -3.733 1.00 95.75 101 SER A N 1
ATOM 771 C CA . SER A 1 101 ? -1.597 -16.195 -3.335 1.00 95.75 101 SER A CA 1
ATOM 772 C C . SER A 1 101 ? -1.189 -16.451 -1.881 1.00 95.75 101 SER A C 1
ATOM 774 O O . SER A 1 101 ? -1.913 -17.129 -1.149 1.00 95.75 101 SER A O 1
ATOM 776 N N . LYS A 1 102 ? -0.055 -15.884 -1.442 1.00 92.00 102 LYS A N 1
ATOM 777 C CA . LYS A 1 102 ? 0.395 -15.955 -0.043 1.00 92.00 102 LYS A CA 1
ATOM 778 C C . LYS A 1 102 ? -0.651 -15.344 0.889 1.00 92.00 102 LYS A C 1
ATOM 780 O O . LYS A 1 102 ? -1.055 -15.960 1.868 1.00 92.00 102 LYS A O 1
ATOM 785 N N . MET A 1 103 ? -1.139 -14.165 0.529 1.00 91.44 103 MET A N 1
ATOM 786 C CA . MET A 1 103 ? -2.106 -13.398 1.302 1.00 91.44 103 MET A CA 1
ATOM 787 C C . MET A 1 103 ? -3.445 -14.116 1.474 1.00 91.44 103 MET A C 1
ATOM 789 O O . MET A 1 103 ? -3.943 -14.214 2.589 1.00 91.44 103 MET A O 1
ATOM 793 N N . ILE A 1 104 ? -3.995 -14.692 0.404 1.00 92.38 104 ILE A N 1
ATOM 794 C CA . ILE A 1 104 ? -5.239 -15.478 0.466 1.00 92.38 104 ILE A CA 1
ATOM 795 C C . ILE A 1 104 ? -5.087 -16.698 1.385 1.00 92.38 104 ILE A C 1
ATOM 797 O O . ILE A 1 104 ? -6.053 -17.111 2.019 1.00 92.38 104 ILE A O 1
ATOM 801 N N . THR A 1 105 ? -3.883 -17.264 1.472 1.00 91.50 105 THR A N 1
ATOM 802 C CA . THR A 1 105 ? -3.614 -18.444 2.301 1.00 91.50 105 THR A CA 1
ATOM 803 C C . THR A 1 105 ? -3.425 -18.074 3.773 1.00 91.50 105 THR A C 1
ATOM 805 O O . THR A 1 105 ? -3.954 -18.745 4.654 1.00 91.50 105 THR A O 1
ATOM 808 N N . GLU A 1 106 ? -2.673 -17.009 4.057 1.00 87.44 106 GLU A N 1
ATOM 809 C CA . GLU A 1 106 ? -2.246 -16.674 5.419 1.00 87.44 106 GLU A CA 1
ATOM 810 C C . GLU A 1 106 ? -3.226 -15.769 6.171 1.00 87.44 106 GLU A C 1
ATOM 812 O O . GLU A 1 106 ? -3.420 -15.934 7.374 1.00 87.44 106 GLU A O 1
ATOM 817 N N . VAL A 1 107 ? -3.851 -14.810 5.485 1.00 87.56 107 VAL A N 1
ATOM 818 C CA . VAL A 1 107 ? -4.667 -13.773 6.132 1.00 87.56 107 VAL A CA 1
ATOM 819 C C . VAL A 1 107 ? -5.938 -14.317 6.790 1.00 87.56 107 VAL A C 1
ATOM 821 O O . VAL A 1 107 ? -6.206 -13.920 7.923 1.00 87.56 107 VAL A O 1
ATOM 824 N N . PRO A 1 108 ? -6.713 -15.240 6.184 1.00 86.81 108 PRO A N 1
ATOM 825 C CA . PRO A 1 108 ? -7.913 -15.769 6.837 1.00 86.81 108 PRO A CA 1
ATOM 826 C C . PRO A 1 108 ? -7.636 -16.416 8.201 1.00 86.81 108 PRO A C 1
ATOM 828 O O . PRO A 1 108 ? -8.459 -16.315 9.105 1.00 86.81 108 PRO A O 1
ATOM 831 N N . GLY A 1 109 ? -6.462 -17.037 8.374 1.00 82.69 109 GLY A N 1
ATOM 832 C CA . GLY A 1 109 ? -6.036 -17.598 9.658 1.00 82.69 109 GLY A CA 1
ATOM 833 C C . GLY A 1 109 ? -5.636 -16.542 10.694 1.00 82.69 109 GLY A C 1
ATOM 834 O O . GLY A 1 109 ? -5.760 -16.796 11.886 1.00 82.69 109 GLY A O 1
ATOM 835 N N . LYS A 1 110 ? -5.194 -15.359 10.248 1.00 81.06 110 LYS A N 1
ATOM 836 C CA . LYS A 1 110 ? -4.763 -14.235 11.100 1.00 81.06 110 LYS A CA 1
ATOM 837 C C . LYS A 1 110 ? -5.916 -13.311 11.498 1.00 81.06 110 LYS A C 1
ATOM 839 O O . LYS A 1 110 ? -5.854 -12.679 12.542 1.00 81.06 110 LYS A O 1
ATOM 844 N N . ILE A 1 111 ? -6.973 -13.258 10.683 1.00 73.94 111 ILE A N 1
ATOM 845 C CA . ILE A 1 111 ? -8.181 -12.450 10.923 1.00 73.94 111 ILE A CA 1
ATOM 846 C C . ILE A 1 111 ? -9.189 -13.173 11.835 1.00 73.94 111 ILE A C 1
ATOM 848 O O . ILE A 1 111 ? -10.257 -12.619 12.080 1.00 73.94 111 ILE A O 1
ATOM 852 N N . GLN A 1 112 ? -8.888 -14.378 12.356 1.00 59.19 112 GLN A N 1
ATOM 853 C CA . GLN A 1 112 ? -9.802 -15.105 13.251 1.00 59.19 112 GLN A CA 1
ATOM 854 C C . GLN A 1 112 ? -10.387 -14.156 14.296 1.00 59.19 112 GLN A C 1
ATOM 856 O O . GLN A 1 112 ? -9.669 -13.574 15.104 1.00 59.19 112 GLN A O 1
ATOM 861 N N . VAL A 1 113 ? -11.694 -13.947 14.132 1.00 53.22 113 VAL A N 1
ATOM 862 C CA . VAL A 1 113 ? -12.439 -12.784 14.596 1.00 53.22 113 VAL A CA 1
ATOM 863 C C . VAL A 1 113 ? -12.191 -12.604 16.082 1.00 53.22 113 VAL A C 1
ATOM 865 O O . VAL A 1 113 ? -12.637 -13.426 16.880 1.00 53.22 113 VAL A O 1
ATOM 868 N N . ASP A 1 114 ? -11.488 -11.532 16.436 1.00 51.81 114 ASP A N 1
ATOM 869 C CA . ASP A 1 114 ? -11.486 -11.010 17.793 1.00 51.81 114 ASP A CA 1
ATOM 870 C C . ASP A 1 114 ? -12.950 -10.728 18.152 1.00 51.81 114 ASP A C 1
ATOM 872 O O . ASP A 1 114 ? -13.551 -9.753 17.686 1.00 51.81 114 ASP A O 1
ATOM 876 N N . GLN A 1 115 ? -13.565 -11.659 18.889 1.00 50.16 115 GLN A N 1
ATOM 877 C CA . GLN A 1 115 ? -14.971 -11.599 19.288 1.00 50.16 115 GLN A CA 1
ATOM 878 C C . GLN A 1 115 ? -15.269 -10.300 20.062 1.00 50.16 115 GLN A C 1
ATOM 880 O O . GLN A 1 115 ? -16.408 -9.839 20.045 1.00 50.16 115 GLN A O 1
ATOM 885 N N . GLY A 1 116 ? -14.247 -9.635 20.620 1.00 52.16 116 GLY A N 1
ATOM 886 C CA . GLY A 1 116 ? -14.375 -8.341 21.289 1.00 52.16 116 GLY A CA 1
ATOM 887 C C . GLY A 1 116 ? -14.692 -7.155 20.366 1.00 52.16 116 GLY A C 1
ATOM 888 O O . GLY A 1 116 ? -15.325 -6.195 20.803 1.00 52.16 116 GLY A O 1
ATOM 889 N N . LEU A 1 117 ? -14.341 -7.203 19.072 1.00 54.06 117 LEU A N 1
ATOM 890 C CA . LEU A 1 117 ? -14.609 -6.086 18.146 1.00 54.06 117 LEU A CA 1
ATOM 891 C C . LEU A 1 117 ? -16.085 -6.000 17.723 1.00 54.06 117 LEU A C 1
ATOM 893 O O . LEU A 1 117 ? -16.559 -4.921 17.360 1.00 54.06 117 LEU A O 1
ATOM 897 N N . GLN A 1 118 ? -16.826 -7.113 17.779 1.00 49.69 118 GLN A N 1
ATOM 898 C CA . GLN A 1 118 ? -18.271 -7.114 17.522 1.00 49.69 118 GLN A CA 1
ATOM 899 C C . GLN A 1 118 ? -19.058 -6.532 18.707 1.00 49.69 118 GLN A C 1
ATOM 901 O O . GLN A 1 118 ? -20.046 -5.828 18.491 1.00 49.69 118 GLN A O 1
ATOM 906 N N . GLU A 1 119 ? -18.592 -6.747 19.940 1.00 50.47 119 GLU A N 1
ATOM 907 C CA . GLU A 1 119 ? -19.237 -6.232 21.154 1.00 50.47 119 GLU A CA 1
ATOM 908 C C . GLU A 1 119 ? -19.108 -4.703 21.278 1.00 50.47 119 GLU A C 1
ATOM 910 O O . GLU A 1 119 ? -20.093 -4.027 21.582 1.00 50.47 119 GLU A O 1
ATOM 915 N N . GLU A 1 120 ? -17.951 -4.110 20.953 1.00 51.56 120 GLU A N 1
ATOM 916 C CA . GLU A 1 120 ? -17.768 -2.645 20.993 1.00 51.56 120 GLU A CA 1
ATOM 917 C C . GLU A 1 120 ? -18.648 -1.897 19.973 1.00 51.56 120 GLU A C 1
ATOM 919 O O . GLU A 1 120 ? -19.090 -0.772 20.233 1.00 51.56 120 GLU A O 1
ATOM 924 N N . ALA A 1 121 ? -18.924 -2.512 18.817 1.00 53.62 121 ALA A N 1
ATOM 925 C CA . ALA A 1 121 ? -19.796 -1.944 17.791 1.00 53.62 121 ALA A CA 1
ATOM 926 C C . ALA A 1 121 ? -21.282 -2.013 18.189 1.00 53.62 121 ALA A C 1
ATOM 928 O O . ALA A 1 121 ? -22.034 -1.077 17.913 1.00 53.62 121 ALA A O 1
ATOM 929 N N . GLN A 1 122 ? -21.694 -3.084 18.876 1.00 45.75 122 GLN A N 1
ATOM 930 C CA . GLN A 1 122 ? -23.068 -3.270 19.357 1.00 45.75 122 GLN A CA 1
ATOM 931 C C . GLN A 1 122 ? -23.368 -2.430 20.610 1.00 45.75 122 GLN A C 1
ATOM 933 O O . GLN A 1 122 ? -24.447 -1.853 20.716 1.00 45.75 122 GLN A O 1
ATOM 938 N N . THR A 1 123 ? -22.394 -2.257 21.510 1.00 50.03 123 THR A N 1
ATOM 939 C CA . THR A 1 123 ? -22.558 -1.484 22.760 1.00 50.03 123 THR A CA 1
ATOM 940 C C . THR A 1 123 ? -22.720 0.025 22.524 1.00 50.03 123 THR A C 1
ATOM 942 O O . THR A 1 123 ? -23.205 0.738 23.392 1.00 50.03 123 THR A O 1
ATOM 945 N N . ARG A 1 124 ? -22.340 0.548 21.348 1.00 53.25 124 ARG A N 1
ATOM 946 C CA . ARG A 1 124 ? -22.515 1.974 20.997 1.00 53.25 124 ARG A CA 1
ATOM 947 C C . ARG A 1 124 ? -23.831 2.286 20.277 1.00 53.25 124 ARG A C 1
ATOM 949 O O . ARG A 1 124 ? -24.085 3.454 19.990 1.00 53.25 124 ARG A O 1
ATOM 956 N N . GLN A 1 125 ? -24.626 1.265 19.951 1.00 48.69 125 GLN A N 1
ATOM 957 C CA . GLN A 1 125 ? -25.930 1.402 19.288 1.00 48.69 125 GLN A CA 1
ATOM 958 C C . GLN A 1 125 ? -27.123 1.123 20.224 1.00 48.69 125 GLN A C 1
ATOM 960 O O . GLN A 1 125 ? -28.264 1.206 19.770 1.00 48.69 125 GLN A O 1
ATOM 965 N N . ALA A 1 126 ? -26.868 0.824 21.503 1.00 40.91 126 ALA A N 1
ATOM 966 C CA . ALA A 1 126 ? -27.857 0.664 22.574 1.00 40.91 126 ALA A CA 1
ATOM 967 C C . ALA A 1 126 ? -27.773 1.836 23.564 1.00 40.91 126 ALA A C 1
ATOM 969 O O . ALA A 1 126 ? -28.837 2.222 24.097 1.00 40.91 126 ALA A O 1
#

pLDDT: mean 84.18, std 13.66, range [40.91, 96.62]

Sequence (126 aa):
TAGKTLDDEEAQAILKDVEGIGTEATRASTIEILKKRGYMQSRQNKLSVTPEGTILCKTAEAEPLLVSAQMTAQWEKALKQVGAKERSQDNFLGQIKKFISKMITEVPGKIQVDQGLQEEAQTRQA

Foldseek 3Di:
DQLVPDPDPVLSVLCVVCVHQDHPVCPVVVVVVCVVVQQWDADPNDIDGDLVVVVVVVLQVLPVCSVDSSNSSVLSVVVVCCVVVVDPPVVSVVVVVVVVVVCVVPSVVSSPDPPVSVVVVVVVVD